Protein AF-A0A455U129-F1 (afdb_monomer_lite)

pLDDT: mean 81.61, std 11.5, range [51.69, 95.88]

Organism: NCBI:txid115553

InterPro domains:
  IPR001029 Flagellin, N-terminal domain [PF00669] (3-73)

Radius of gyration: 26.81 Å; chains: 1; bounding box: 57×21×81 Å

Structure (mmCIF, N/CA/C/O backbone):
data_AF-A0A455U129-F1
#
_entry.id   AF-A0A455U129-F1
#
loop_
_atom_site.group_PDB
_atom_site.id
_atom_site.type_symbol
_atom_site.label_atom_id
_atom_site.label_alt_id
_atom_site.label_comp_id
_atom_site.label_asym_id
_atom_site.label_entity_id
_atom_site.label_seq_id
_atom_site.pdbx_PDB_ins_code
_atom_site.Cartn_x
_atom_site.Cartn_y
_atom_site.Cartn_z
_atom_site.occupancy
_atom_site.B_iso_or_equiv
_atom_site.auth_seq_id
_atom_site.auth_comp_id
_atom_site.auth_asym_id
_atom_site.auth_atom_id
_atom_site.pdbx_PDB_model_num
ATOM 1 N N . MET A 1 1 ? -28.487 -2.066 41.466 1.00 54.31 1 MET A N 1
ATOM 2 C CA . MET A 1 1 ? -27.915 -1.519 40.214 1.00 54.31 1 MET A CA 1
ATOM 3 C C . MET A 1 1 ? -26.675 -0.659 40.496 1.00 54.31 1 MET A C 1
ATOM 5 O O . MET A 1 1 ? -26.746 0.556 40.423 1.00 54.31 1 MET A O 1
ATOM 9 N N . ARG A 1 2 ? -25.539 -1.276 40.856 1.00 58.56 2 ARG A N 1
ATOM 10 C CA . ARG A 1 2 ? -24.218 -0.606 40.973 1.00 58.56 2 ARG A CA 1
ATOM 11 C C . ARG A 1 2 ? -23.232 -1.054 39.886 1.00 58.56 2 ARG A C 1
ATOM 13 O O . ARG A 1 2 ? -22.296 -0.335 39.576 1.00 58.56 2 ARG A O 1
ATOM 20 N N . ILE A 1 3 ? -23.467 -2.235 39.312 1.00 61.34 3 ILE A N 1
ATOM 21 C CA . ILE A 1 3 ? -22.621 -2.851 38.283 1.00 61.34 3 ILE A CA 1
ATOM 22 C C . ILE A 1 3 ? -22.842 -2.166 36.926 1.00 61.34 3 ILE A C 1
ATOM 24 O O . ILE A 1 3 ? -21.879 -1.854 36.240 1.00 61.34 3 ILE A O 1
ATOM 28 N N . SER A 1 4 ? -24.095 -1.831 36.595 1.00 63.78 4 SER A N 1
ATOM 29 C CA . SER A 1 4 ? -24.495 -1.241 35.309 1.00 63.78 4 SER A CA 1
ATOM 30 C C . SER A 1 4 ? -23.791 0.087 34.998 1.00 63.78 4 SER A C 1
ATOM 32 O O . SER A 1 4 ? -23.400 0.327 33.860 1.00 63.78 4 SER A O 1
ATOM 34 N N . THR A 1 5 ? -23.576 0.935 36.007 1.00 75.38 5 THR A N 1
ATOM 35 C CA . THR A 1 5 ? -22.925 2.245 35.851 1.00 75.38 5 THR A CA 1
ATOM 36 C C . THR A 1 5 ? -21.422 2.120 35.611 1.00 75.38 5 THR A C 1
ATOM 38 O O . THR A 1 5 ? -20.877 2.855 34.792 1.00 75.38 5 THR A O 1
ATOM 41 N N . VAL A 1 6 ? -20.761 1.163 36.272 1.00 80.00 6 VAL A N 1
ATOM 42 C CA . VAL A 1 6 ? -19.332 0.879 36.056 1.00 80.00 6 VAL A CA 1
ATOM 43 C C . VAL A 1 6 ? -19.118 0.311 34.657 1.00 80.00 6 VAL A C 1
ATOM 45 O O . VAL A 1 6 ? -18.284 0.830 33.924 1.00 80.00 6 VAL A O 1
ATOM 48 N N . THR A 1 7 ? -19.943 -0.650 34.230 1.00 82.69 7 THR A N 1
ATOM 49 C CA . THR A 1 7 ? -19.868 -1.199 32.867 1.00 82.69 7 THR A CA 1
ATOM 50 C C . THR A 1 7 ? -20.155 -0.157 31.786 1.00 82.69 7 THR A C 1
ATOM 52 O O . THR A 1 7 ? -19.522 -0.186 30.735 1.00 82.69 7 THR A O 1
ATOM 55 N N . MET A 1 8 ? -21.069 0.794 32.024 1.00 83.00 8 MET A N 1
ATOM 56 C CA . MET A 1 8 ? -21.316 1.893 31.079 1.00 83.00 8 MET A CA 1
ATOM 57 C C . MET A 1 8 ? -20.133 2.862 31.003 1.00 83.00 8 MET A C 1
ATOM 59 O O . MET A 1 8 ? -19.789 3.322 29.913 1.00 83.00 8 MET A O 1
ATOM 63 N N . PHE A 1 9 ? -19.490 3.159 32.133 1.00 85.81 9 PHE A N 1
ATOM 64 C CA . PHE A 1 9 ? -18.288 3.989 32.162 1.00 85.81 9 PHE A CA 1
ATOM 65 C C . PHE A 1 9 ? -17.115 3.300 31.452 1.00 85.81 9 PHE A C 1
ATOM 67 O O . PHE A 1 9 ? -16.471 3.923 30.615 1.00 85.81 9 PHE A O 1
ATOM 74 N N . GLU A 1 10 ? -16.897 2.005 31.693 1.00 86.38 10 GLU A N 1
ATOM 75 C CA . GLU A 1 10 ? -15.904 1.183 30.983 1.00 86.38 10 GLU A CA 1
ATOM 76 C C . GLU A 1 10 ? -16.169 1.093 29.478 1.00 86.38 10 GLU A C 1
ATOM 78 O O . GLU A 1 10 ? -15.251 1.215 28.669 1.00 86.38 10 GLU A O 1
ATOM 83 N N . GLN A 1 11 ? -17.427 0.926 29.065 1.00 87.38 11 GLN A N 1
ATOM 84 C CA . GLN A 1 11 ? -17.779 0.946 27.644 1.00 87.38 11 GLN A CA 1
ATOM 85 C C . GLN A 1 11 ? -17.535 2.320 27.015 1.00 87.38 11 GLN A C 1
ATOM 87 O O . GLN A 1 11 ? -17.061 2.398 25.879 1.00 87.38 11 GLN A O 1
ATOM 92 N N . SER A 1 12 ? -17.814 3.395 27.753 1.00 88.00 12 SER A N 1
ATOM 93 C CA . SER A 1 12 ? -17.587 4.769 27.300 1.00 88.00 12 SER A CA 1
ATOM 94 C C . SER A 1 12 ? -16.095 5.072 27.164 1.00 88.00 12 SER A C 1
ATOM 96 O O . SER A 1 12 ? -15.671 5.578 26.127 1.00 88.00 12 SER A O 1
ATOM 98 N N . THR A 1 13 ? -15.270 4.689 28.142 1.00 90.12 13 THR A N 1
ATOM 99 C CA . THR A 1 13 ? -13.809 4.861 28.079 1.00 90.12 13 THR A CA 1
ATOM 100 C C . THR A 1 13 ? -13.178 3.980 27.004 1.00 90.12 13 THR A C 1
ATOM 102 O O . THR A 1 13 ? -12.325 4.450 26.252 1.00 90.12 13 THR A O 1
ATOM 105 N N . ALA A 1 14 ? -13.638 2.738 26.835 1.00 91.00 14 ALA A N 1
ATOM 106 C CA . ALA A 1 14 ? -13.214 1.882 25.729 1.00 91.00 14 ALA A CA 1
ATOM 107 C C . ALA A 1 14 ? -13.596 2.475 24.362 1.00 91.00 14 ALA A C 1
ATOM 109 O O . ALA A 1 14 ? -12.822 2.380 23.408 1.00 91.00 14 ALA A O 1
ATOM 110 N N . SER A 1 15 ? -14.768 3.107 24.255 1.00 89.69 15 SER A N 1
ATOM 111 C CA . SER A 1 15 ? -15.190 3.809 23.041 1.00 89.69 15 SER A CA 1
ATOM 112 C C . SER A 1 15 ? -14.340 5.052 22.768 1.00 89.69 15 SER A C 1
ATOM 114 O O . SER A 1 15 ? -13.940 5.263 21.626 1.00 89.69 15 SER A O 1
ATOM 116 N N . MET A 1 16 ? -14.009 5.844 23.794 1.00 90.44 16 MET A N 1
ATOM 117 C CA . MET A 1 16 ? -13.114 7.001 23.652 1.00 90.44 16 MET A CA 1
ATOM 118 C C . MET A 1 16 ? -11.707 6.575 23.223 1.00 90.44 16 MET A C 1
ATOM 120 O O . MET A 1 16 ? -11.152 7.156 22.296 1.00 90.44 16 MET A O 1
ATOM 124 N N . ASN A 1 17 ? -11.155 5.514 23.820 1.00 91.06 17 ASN A N 1
ATOM 125 C CA . ASN A 1 17 ? -9.854 4.970 23.420 1.00 91.06 17 ASN A CA 1
ATOM 126 C C . ASN A 1 17 ? -9.849 4.478 21.964 1.00 91.06 17 ASN A C 1
ATOM 128 O O . ASN A 1 17 ? -8.872 4.689 21.240 1.00 91.06 17 ASN A O 1
ATOM 132 N N . ARG A 1 18 ? -10.949 3.862 21.507 1.00 89.06 18 ARG A N 1
ATOM 133 C CA . ARG A 1 18 ? -11.120 3.498 20.092 1.00 89.06 18 ARG A CA 1
ATOM 134 C C . ARG A 1 18 ? -11.131 4.731 19.188 1.00 89.06 18 ARG A C 1
ATOM 136 O O . ARG A 1 18 ? -10.350 4.777 18.248 1.00 89.06 18 ARG A O 1
ATOM 143 N N . GLN A 1 19 ? -11.910 5.759 19.525 1.00 89.31 19 GLN A N 1
ATOM 144 C CA . GLN A 1 19 ? -11.953 7.011 18.755 1.00 89.31 19 GLN A CA 1
ATOM 145 C C . GLN A 1 19 ? -10.589 7.717 18.699 1.00 89.31 19 GLN A C 1
ATOM 147 O O . GLN A 1 19 ? -10.191 8.210 17.646 1.00 89.31 19 GLN A O 1
ATOM 152 N N . GLN A 1 20 ? -9.839 7.725 19.805 1.00 89.50 20 GLN A N 1
ATOM 153 C CA . GLN A 1 20 ? -8.481 8.271 19.857 1.00 89.50 20 GLN A CA 1
ATOM 154 C C . GLN A 1 20 ? -7.531 7.504 18.923 1.00 89.50 20 GLN A C 1
ATOM 156 O O . GLN A 1 20 ? -6.752 8.111 18.188 1.00 89.50 20 GLN A O 1
ATOM 161 N N . SER A 1 21 ? -7.627 6.171 18.920 1.00 88.38 21 SER A N 1
ATOM 162 C CA . SER A 1 21 ? -6.823 5.302 18.053 1.00 88.38 21 SER A CA 1
ATOM 163 C C . SER A 1 21 ? -7.163 5.499 16.574 1.00 88.38 21 SER A C 1
ATOM 165 O O . SER A 1 21 ? -6.263 5.570 15.737 1.00 88.38 21 SER A O 1
ATOM 167 N N . ASP A 1 22 ? -8.448 5.640 16.248 1.00 86.06 22 ASP A N 1
ATOM 168 C CA . ASP A 1 22 ? -8.909 5.896 14.881 1.00 86.06 22 ASP A CA 1
ATOM 169 C C . ASP A 1 22 ? -8.440 7.267 14.380 1.00 86.06 22 ASP A C 1
ATOM 171 O O . ASP A 1 22 ? -7.954 7.376 13.255 1.00 86.06 22 ASP A O 1
ATOM 175 N N . LEU A 1 23 ? -8.472 8.301 15.228 1.00 89.06 23 LEU A N 1
ATOM 176 C CA . LEU A 1 23 ? -7.901 9.612 14.901 1.00 89.06 23 LEU A CA 1
ATOM 177 C C . LEU A 1 23 ? -6.398 9.539 14.615 1.00 89.06 23 LEU A C 1
ATOM 179 O O . LEU A 1 23 ? -5.927 10.166 13.665 1.00 89.06 23 LEU A O 1
ATOM 183 N N . MET A 1 24 ? -5.638 8.763 15.394 1.00 87.69 24 MET A N 1
ATOM 184 C CA . MET A 1 24 ? -4.209 8.567 15.128 1.00 87.69 24 MET A CA 1
ATOM 185 C C . MET A 1 24 ? -3.972 7.871 13.783 1.00 87.69 24 MET A C 1
ATOM 187 O O . MET A 1 24 ? -3.101 8.302 13.027 1.00 87.69 24 MET A O 1
ATOM 191 N N . LYS A 1 25 ? -4.771 6.852 13.444 1.00 83.38 25 LYS A N 1
ATOM 192 C CA . LYS A 1 25 ? -4.697 6.181 12.136 1.00 83.38 25 LYS A CA 1
ATOM 193 C C . LYS A 1 25 ? -5.027 7.125 10.984 1.00 83.38 25 LYS A C 1
ATOM 195 O O . LYS A 1 25 ? -4.302 7.157 9.995 1.00 83.38 25 LYS A O 1
ATOM 200 N N . VAL A 1 26 ? -6.086 7.924 11.115 1.00 82.56 26 VAL A N 1
ATOM 201 C CA . VAL A 1 26 ? -6.466 8.921 10.102 1.00 82.56 26 VAL A CA 1
ATOM 202 C C . VAL A 1 26 ? -5.363 9.966 9.938 1.00 82.56 26 VAL A C 1
ATOM 204 O O . VAL A 1 26 ? -4.996 10.296 8.814 1.00 82.56 2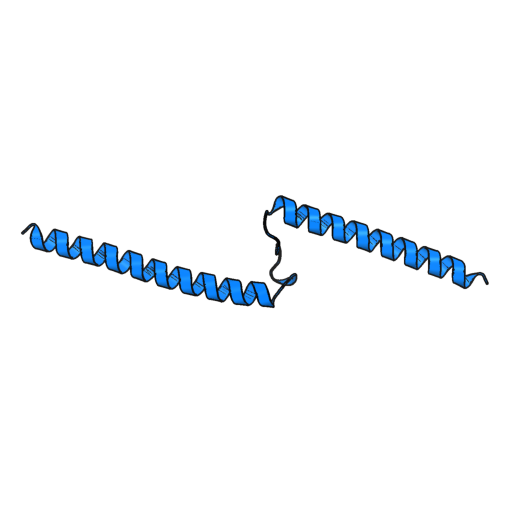6 VAL A O 1
ATOM 207 N N . SER A 1 27 ? -4.764 10.433 11.034 1.00 83.88 27 SER A N 1
ATOM 208 C CA . SER A 1 27 ? -3.620 11.351 10.988 1.00 83.88 27 SER A CA 1
ATOM 209 C C . SER A 1 27 ? -2.423 10.743 10.238 1.00 83.88 27 SER A C 1
ATOM 211 O O . SER A 1 27 ? -1.821 11.403 9.392 1.00 83.88 27 SER A O 1
ATOM 213 N N . GLN A 1 28 ? -2.127 9.455 10.451 1.00 82.25 28 GLN A N 1
ATOM 214 C CA . GLN A 1 28 ? -1.093 8.732 9.697 1.00 82.25 28 GLN A CA 1
ATOM 215 C C . GLN A 1 28 ? -1.439 8.570 8.207 1.00 82.25 28 GLN A C 1
ATOM 217 O O . GLN A 1 28 ? -0.562 8.704 7.349 1.00 82.25 28 GLN A O 1
ATOM 222 N N . GLN A 1 29 ? -2.705 8.316 7.871 1.00 78.44 29 GLN A N 1
ATOM 223 C CA . GLN A 1 29 ? -3.172 8.258 6.480 1.00 78.44 29 GLN A CA 1
ATOM 224 C C . GLN A 1 29 ? -3.027 9.615 5.781 1.00 78.44 29 GLN A C 1
ATOM 226 O O . GLN A 1 29 ? -2.552 9.673 4.648 1.00 78.44 29 GLN A O 1
ATOM 231 N N . ILE A 1 30 ? -3.360 10.710 6.471 1.00 82.25 30 ILE A N 1
ATOM 232 C CA . ILE A 1 30 ? -3.188 12.076 5.960 1.00 82.25 30 ILE A CA 1
ATOM 233 C C . ILE A 1 30 ? -1.701 12.392 5.762 1.00 82.25 30 ILE A C 1
ATOM 235 O O . ILE A 1 30 ? -1.319 12.864 4.694 1.00 82.25 30 ILE A O 1
ATOM 239 N N . ALA A 1 31 ? -0.851 12.089 6.746 1.00 79.44 31 ALA A N 1
ATOM 240 C CA . ALA A 1 31 ? 0.584 12.366 6.673 1.00 79.44 31 ALA A CA 1
ATOM 241 C C . ALA A 1 31 ? 1.297 11.557 5.574 1.00 79.44 31 ALA A C 1
ATOM 243 O O . ALA A 1 31 ? 2.199 12.065 4.913 1.00 79.44 31 ALA A O 1
ATOM 244 N N . SER A 1 32 ? 0.896 10.300 5.361 1.00 80.75 32 SER A N 1
ATOM 245 C CA . SER A 1 32 ? 1.466 9.440 4.313 1.00 80.75 32 SER A CA 1
ATOM 246 C C . SER A 1 32 ? 0.877 9.689 2.920 1.00 80.75 32 SER A C 1
ATOM 248 O O . SER A 1 32 ? 1.422 9.184 1.934 1.00 80.75 32 SER A O 1
ATOM 250 N N . GLY A 1 33 ? -0.250 10.408 2.835 1.00 75.75 33 GLY A N 1
ATOM 251 C CA . GLY A 1 33 ? -1.020 10.613 1.606 1.00 75.75 33 GLY A CA 1
ATOM 252 C C . GLY A 1 33 ? -1.599 9.325 1.006 1.00 75.75 33 GLY A C 1
ATOM 253 O O . GLY A 1 33 ? -2.098 9.339 -0.119 1.00 75.75 33 GLY A O 1
ATOM 254 N N . ARG A 1 34 ? -1.518 8.195 1.720 1.00 68.06 34 ARG A N 1
ATOM 255 C CA . ARG A 1 34 ? -1.958 6.877 1.255 1.00 68.06 34 ARG A CA 1
ATOM 256 C C . ARG A 1 34 ? -3.090 6.373 2.142 1.00 68.06 34 ARG A C 1
ATOM 258 O O . ARG A 1 34 ? -2.965 6.316 3.359 1.00 68.06 34 ARG A O 1
ATOM 265 N N . ARG A 1 35 ? -4.192 5.946 1.511 1.00 67.56 35 ARG A N 1
ATOM 266 C CA . ARG A 1 35 ? -5.359 5.356 2.199 1.00 67.56 35 ARG A CA 1
ATOM 267 C C . ARG A 1 35 ? -4.990 4.099 2.997 1.00 67.56 35 ARG A C 1
ATOM 269 O O . ARG A 1 35 ? -5.606 3.812 4.014 1.00 67.56 35 ARG A O 1
ATOM 276 N N . VAL A 1 36 ? -4.004 3.348 2.512 1.00 64.81 36 VAL A N 1
ATOM 277 C CA . VAL A 1 36 ? -3.469 2.140 3.146 1.00 64.81 36 VAL A CA 1
ATOM 278 C C . VAL A 1 36 ? -2.018 2.441 3.503 1.00 64.81 36 VAL A C 1
ATOM 280 O O . VAL A 1 36 ? -1.176 2.549 2.610 1.00 64.81 36 VAL A O 1
ATOM 283 N N . VAL A 1 37 ? -1.752 2.652 4.793 1.00 64.94 37 VAL A N 1
ATOM 284 C CA . VAL A 1 37 ? -0.404 2.971 5.296 1.00 64.94 37 VAL A CA 1
ATOM 285 C C . VAL A 1 37 ? 0.360 1.681 5.556 1.00 64.94 37 VAL A C 1
ATOM 287 O O . VAL A 1 37 ? 1.512 1.559 5.142 1.00 64.94 37 VAL A O 1
ATOM 290 N 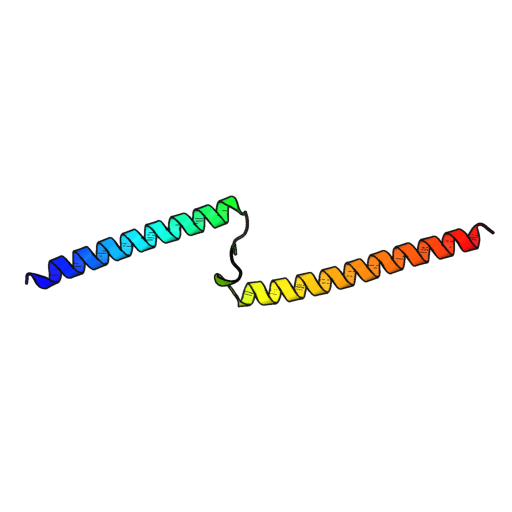N . ASN A 1 38 ? -0.314 0.689 6.148 1.00 66.75 38 ASN A N 1
ATOM 291 C CA . ASN A 1 38 ? 0.264 -0.616 6.420 1.00 66.75 38 ASN A CA 1
ATOM 292 C C . ASN A 1 38 ? -0.382 -1.698 5.540 1.00 66.75 38 ASN A C 1
ATOM 294 O O . ASN A 1 38 ? -1.606 -1.734 5.414 1.00 66.75 38 ASN A O 1
ATOM 298 N N . PRO A 1 39 ? 0.400 -2.660 5.011 1.00 58.94 39 PRO A N 1
ATOM 299 C CA . PRO A 1 39 ? -0.138 -3.853 4.348 1.00 58.94 39 PRO A CA 1
ATOM 300 C C . PRO A 1 39 ? -1.135 -4.632 5.221 1.00 58.94 39 PRO A C 1
ATOM 302 O O . PRO A 1 39 ? -2.015 -5.315 4.706 1.00 58.94 39 PRO A O 1
ATOM 305 N N . SER A 1 40 ? -1.007 -4.501 6.545 1.00 63.00 40 SER A N 1
ATOM 306 C CA . SER A 1 40 ? -1.889 -5.091 7.552 1.00 63.00 40 SER A CA 1
ATOM 307 C C . SER A 1 40 ? -3.292 -4.472 7.596 1.00 63.00 40 SER A C 1
ATOM 309 O O . SER A 1 40 ? -4.212 -5.141 8.058 1.00 63.00 40 SER A O 1
ATOM 311 N N . ASP A 1 41 ? -3.468 -3.223 7.141 1.00 68.38 41 ASP A N 1
ATOM 312 C CA . ASP A 1 41 ? -4.771 -2.536 7.144 1.00 68.38 41 ASP A CA 1
ATOM 313 C C . ASP A 1 41 ? -5.694 -3.055 6.026 1.00 68.38 41 ASP A C 1
ATOM 315 O O . ASP A 1 41 ? -6.915 -3.021 6.164 1.00 68.38 41 ASP A O 1
ATOM 319 N N . ASP A 1 42 ? -5.118 -3.546 4.921 1.00 68.38 42 ASP A N 1
ATOM 320 C CA . ASP A 1 42 ? -5.847 -4.163 3.809 1.00 68.38 42 ASP A CA 1
ATOM 321 C C . ASP A 1 42 ? -4.944 -5.164 3.049 1.00 68.38 42 ASP A C 1
ATOM 323 O O . ASP A 1 42 ? -4.313 -4.811 2.044 1.00 68.38 42 ASP A O 1
ATOM 327 N N . PRO A 1 43 ? -4.873 -6.434 3.493 1.00 65.44 43 PRO A N 1
ATOM 328 C CA . PRO A 1 43 ? -4.025 -7.445 2.857 1.00 65.44 43 PRO A CA 1
ATOM 329 C C . PRO A 1 43 ? -4.469 -7.788 1.422 1.00 65.44 43 PRO A C 1
ATOM 331 O O . PRO A 1 43 ? -3.660 -8.229 0.601 1.00 65.44 43 PRO A O 1
ATOM 334 N N . GLN A 1 44 ? -5.741 -7.554 1.076 1.00 72.69 44 GLN A N 1
ATOM 335 C CA . GLN A 1 44 ? -6.284 -7.768 -0.272 1.00 72.69 44 GLN A CA 1
ATOM 336 C C . GLN A 1 44 ? -5.888 -6.639 -1.234 1.00 72.69 44 GLN A C 1
ATOM 338 O O . GLN A 1 44 ? -5.614 -6.873 -2.412 1.00 72.69 44 GLN A O 1
ATOM 343 N N . ALA A 1 45 ? -5.840 -5.392 -0.762 1.00 65.50 45 ALA A N 1
ATOM 344 C CA . ALA A 1 45 ? -5.273 -4.293 -1.537 1.00 65.50 45 ALA A CA 1
ATOM 345 C C . ALA A 1 45 ? -3.749 -4.413 -1.650 1.00 65.50 45 ALA A C 1
ATOM 347 O O . ALA A 1 45 ? -3.216 -4.188 -2.734 1.00 65.50 45 ALA A O 1
ATOM 348 N N . ALA A 1 46 ? -3.058 -4.819 -0.581 1.00 67.25 46 ALA A N 1
ATOM 349 C CA . ALA A 1 46 ? -1.608 -4.994 -0.590 1.00 67.25 46 ALA A CA 1
ATOM 350 C C . ALA A 1 46 ? -1.158 -6.082 -1.580 1.00 67.25 46 ALA A C 1
ATOM 352 O O . ALA A 1 46 ? -0.252 -5.853 -2.375 1.00 67.25 46 ALA A O 1
ATOM 353 N N . SER A 1 47 ? -1.826 -7.238 -1.601 1.00 73.69 47 SER A N 1
ATOM 354 C CA . SER A 1 47 ? -1.532 -8.313 -2.565 1.00 73.69 47 SER A CA 1
ATOM 355 C C . SER A 1 47 ? -1.765 -7.889 -4.020 1.00 73.69 47 SER A C 1
ATOM 357 O O . SER A 1 47 ? -0.939 -8.178 -4.886 1.00 73.69 47 SER A O 1
ATOM 359 N N . ARG A 1 48 ? -2.839 -7.136 -4.297 1.00 76.56 48 ARG A N 1
ATOM 360 C CA . ARG A 1 48 ? -3.067 -6.547 -5.628 1.00 76.56 48 ARG A CA 1
ATOM 361 C C . ARG A 1 48 ? -2.007 -5.511 -5.997 1.00 76.56 48 ARG A C 1
ATOM 363 O O . ARG A 1 48 ? -1.559 -5.505 -7.139 1.00 76.56 48 ARG A O 1
ATOM 370 N N . ALA A 1 49 ? -1.588 -4.673 -5.049 1.00 76.19 49 ALA A N 1
ATOM 371 C CA . ALA A 1 49 ? -0.530 -3.691 -5.267 1.00 76.19 49 ALA A CA 1
ATOM 372 C C . ALA A 1 49 ? 0.803 -4.368 -5.623 1.00 76.19 49 ALA A C 1
ATOM 374 O O . ALA A 1 49 ? 1.423 -3.978 -6.603 1.00 76.19 49 ALA A O 1
ATOM 375 N N . VAL A 1 50 ? 1.178 -5.446 -4.924 1.00 81.81 50 VAL A N 1
ATOM 376 C CA . VAL A 1 50 ? 2.382 -6.237 -5.243 1.00 81.81 50 VAL A CA 1
ATOM 377 C C . VAL A 1 50 ? 2.322 -6.811 -6.662 1.00 81.81 50 VAL A C 1
ATOM 379 O O . VAL A 1 50 ? 3.304 -6.735 -7.396 1.00 81.81 50 VAL A O 1
ATOM 382 N N . GLY A 1 51 ? 1.169 -7.341 -7.084 1.00 84.62 51 GLY A N 1
ATOM 383 C CA . GLY A 1 51 ? 0.997 -7.837 -8.453 1.00 84.62 51 GLY A CA 1
ATOM 384 C C . GLY A 1 51 ? 1.146 -6.736 -9.511 1.00 84.62 51 GLY A C 1
ATOM 385 O O . GLY A 1 51 ? 1.779 -6.947 -10.546 1.00 84.62 51 GLY A O 1
ATOM 386 N N . VAL A 1 52 ? 0.608 -5.543 -9.238 1.00 85.00 52 VAL A N 1
ATOM 387 C CA . VAL A 1 52 ? 0.753 -4.369 -10.113 1.00 85.00 52 VAL A CA 1
ATOM 388 C C . VAL A 1 52 ? 2.203 -3.881 -10.159 1.00 85.00 52 VAL A C 1
ATOM 390 O O . VAL A 1 52 ? 2.712 -3.618 -11.248 1.00 85.00 52 VAL A O 1
ATOM 393 N N . ASP A 1 53 ? 2.889 -3.813 -9.018 1.00 85.06 53 ASP A N 1
ATOM 394 C CA . ASP A 1 53 ? 4.300 -3.421 -8.939 1.00 85.06 53 ASP A CA 1
ATOM 395 C C . ASP A 1 53 ? 5.192 -4.397 -9.711 1.00 85.06 53 ASP A C 1
ATOM 397 O O . ASP A 1 53 ? 6.068 -3.979 -10.471 1.00 85.06 53 ASP A O 1
ATOM 401 N N . GLN A 1 54 ? 4.925 -5.700 -9.602 1.00 88.00 54 GLN A N 1
ATOM 402 C CA . GLN A 1 54 ? 5.650 -6.713 -10.361 1.00 88.00 54 GLN A CA 1
ATOM 403 C C . GLN A 1 54 ? 5.415 -6.573 -11.873 1.00 88.00 54 GLN A C 1
ATOM 405 O O . GLN A 1 54 ? 6.369 -6.607 -12.653 1.00 88.00 54 GLN A O 1
ATOM 410 N N . ALA A 1 55 ? 4.168 -6.360 -12.305 1.00 90.62 55 ALA A N 1
ATOM 411 C CA . ALA A 1 55 ? 3.849 -6.127 -13.715 1.00 90.62 55 ALA A CA 1
ATOM 412 C C . ALA A 1 55 ? 4.516 -4.849 -14.258 1.00 90.62 55 ALA 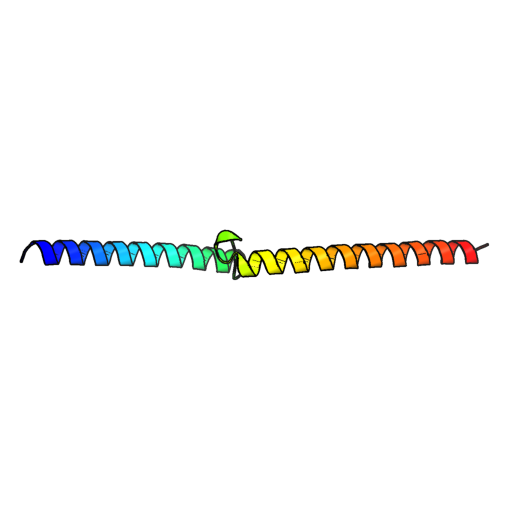A C 1
ATOM 414 O O . ALA A 1 55 ? 4.994 -4.819 -15.399 1.00 90.62 55 ALA A O 1
ATOM 415 N N . LYS A 1 56 ? 4.596 -3.801 -13.432 1.00 91.94 56 LYS A N 1
ATOM 416 C CA . LYS A 1 56 ? 5.291 -2.558 -13.768 1.00 91.94 56 LYS A CA 1
ATOM 417 C C . LYS A 1 56 ? 6.797 -2.780 -13.928 1.00 91.94 56 LYS A C 1
ATOM 419 O O . LYS A 1 56 ? 7.343 -2.357 -14.944 1.00 91.94 56 LYS A O 1
ATOM 424 N N . ALA A 1 57 ? 7.438 -3.500 -13.007 1.00 93.44 57 ALA A N 1
ATOM 425 C CA . ALA A 1 57 ? 8.868 -3.812 -13.083 1.00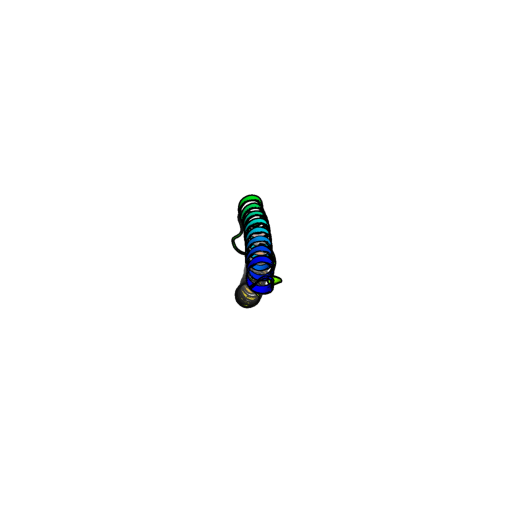 93.44 57 ALA A CA 1
ATOM 426 C C . ALA A 1 57 ? 9.229 -4.590 -14.362 1.00 93.44 57 ALA A C 1
ATOM 428 O O . ALA A 1 57 ? 10.193 -4.263 -15.053 1.00 93.44 57 ALA A O 1
ATOM 429 N N . VAL A 1 58 ? 8.409 -5.578 -14.736 1.00 94.56 58 VAL A N 1
ATOM 430 C CA . VAL A 1 58 ? 8.577 -6.322 -15.998 1.00 94.56 58 VAL A CA 1
ATOM 431 C C . VAL A 1 58 ? 8.424 -5.396 -17.212 1.00 94.56 58 VAL A C 1
ATOM 433 O O . VAL A 1 58 ? 9.184 -5.480 -18.178 1.00 94.56 58 VAL A O 1
ATOM 436 N N . THR A 1 59 ? 7.466 -4.470 -17.166 1.00 93.88 59 THR A N 1
ATOM 437 C CA . THR A 1 59 ? 7.248 -3.492 -18.243 1.00 93.88 59 THR A CA 1
ATOM 438 C C . THR A 1 59 ? 8.425 -2.523 -18.394 1.00 93.88 59 THR A C 1
ATOM 440 O O . THR A 1 59 ? 8.820 -2.220 -19.524 1.00 93.88 59 THR A O 1
ATOM 443 N N . GLU A 1 60 ? 9.009 -2.067 -17.283 1.00 94.88 60 GLU A N 1
ATOM 444 C CA . GLU A 1 60 ? 10.234 -1.256 -17.264 1.00 94.88 60 GLU A CA 1
ATOM 445 C C . GLU A 1 60 ? 11.410 -2.024 -17.871 1.00 94.88 60 GLU A C 1
ATOM 447 O O . GLU A 1 60 ? 12.048 -1.519 -18.794 1.00 94.88 60 GLU A O 1
ATOM 452 N N . GLN A 1 61 ? 11.606 -3.290 -17.490 1.00 92.94 61 GLN A N 1
ATOM 453 C CA . GLN A 1 61 ? 12.647 -4.137 -18.075 1.00 92.94 61 GLN A CA 1
ATOM 454 C C . GLN A 1 61 ? 12.498 -4.275 -19.600 1.00 92.94 61 GLN A C 1
ATOM 456 O O . GLN A 1 61 ? 13.477 -4.159 -20.343 1.00 92.94 61 GLN A O 1
ATOM 461 N N . TYR A 1 62 ? 11.273 -4.477 -20.101 1.00 95.19 62 TYR A N 1
ATOM 462 C CA . TYR A 1 62 ? 11.025 -4.485 -21.544 1.00 95.19 62 TYR A CA 1
ATOM 463 C C . TYR A 1 62 ? 11.291 -3.125 -22.193 1.00 95.19 62 TYR A C 1
ATOM 465 O O . TYR A 1 62 ? 11.709 -3.069 -23.351 1.00 95.19 62 TYR A O 1
ATOM 473 N N . SER A 1 63 ? 11.047 -2.022 -21.487 1.00 95.50 63 SER A N 1
ATOM 474 C CA . SER A 1 63 ? 11.371 -0.682 -21.974 1.00 95.50 63 SER A CA 1
ATOM 475 C C . SER A 1 63 ? 12.867 -0.481 -22.146 1.00 95.50 63 SER A C 1
ATOM 477 O O . SER A 1 63 ? 13.304 -0.080 -23.229 1.00 95.50 63 SER A O 1
ATOM 479 N N . ASP A 1 64 ? 13.648 -0.857 -21.143 1.00 95.88 64 ASP A N 1
ATOM 480 C CA . ASP A 1 64 ? 15.103 -0.749 -21.173 1.00 95.88 64 ASP A CA 1
ATOM 481 C C . ASP A 1 64 ? 15.707 -1.642 -22.259 1.00 95.88 64 ASP A C 1
ATOM 483 O O . ASP A 1 64 ? 16.574 -1.207 -23.023 1.00 95.88 64 ASP A O 1
ATOM 487 N N . ALA A 1 65 ? 15.178 -2.859 -22.419 1.00 94.12 65 ALA A N 1
ATOM 488 C CA . ALA A 1 65 ? 15.566 -3.757 -23.502 1.00 94.12 65 ALA A CA 1
ATOM 489 C C . ALA A 1 65 ? 15.325 -3.123 -24.886 1.00 94.12 65 ALA A C 1
ATOM 491 O O . ALA A 1 65 ? 16.202 -3.172 -25.752 1.00 94.12 65 ALA A O 1
ATOM 492 N N . ARG A 1 66 ? 14.174 -2.462 -25.095 1.00 94.69 66 ARG A N 1
ATOM 493 C CA . ARG A 1 66 ? 13.880 -1.742 -26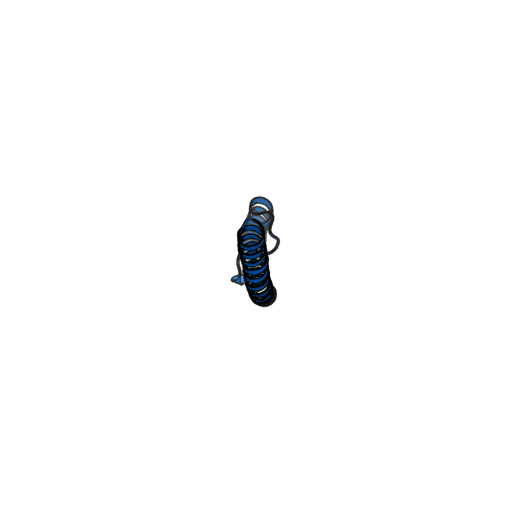.350 1.00 94.69 66 ARG A CA 1
ATOM 494 C C . ARG A 1 66 ? 14.838 -0.576 -26.588 1.00 94.69 66 ARG A C 1
ATOM 496 O O . ARG A 1 66 ? 15.241 -0.357 -27.730 1.00 94.69 66 ARG A O 1
ATOM 503 N N . VAL A 1 67 ? 15.191 0.181 -25.549 1.00 94.94 67 VAL A N 1
ATOM 504 C CA . VAL A 1 67 ? 16.154 1.292 -25.655 1.00 94.94 67 VAL A CA 1
ATOM 505 C C . VAL A 1 67 ? 17.539 0.762 -26.021 1.00 94.94 67 VAL A C 1
ATOM 507 O O . VAL A 1 67 ? 18.153 1.247 -26.969 1.00 94.94 67 VAL A O 1
ATOM 510 N N . SER A 1 68 ? 18.000 -0.286 -25.338 1.00 94.31 68 SER A N 1
ATOM 511 C CA . SER A 1 68 ? 19.285 -0.929 -25.620 1.00 94.31 68 SER A CA 1
ATOM 512 C C . SER A 1 68 ? 19.365 -1.457 -27.059 1.00 94.31 68 SER A C 1
ATOM 514 O O . SER A 1 68 ? 20.338 -1.180 -27.765 1.00 94.31 68 SER A O 1
ATOM 516 N N . ALA A 1 69 ? 18.309 -2.125 -27.538 1.00 93.38 69 ALA A N 1
ATOM 517 C CA . ALA A 1 69 ? 18.219 -2.617 -28.914 1.00 93.38 69 ALA A CA 1
ATOM 518 C C . ALA A 1 69 ? 18.197 -1.484 -29.957 1.00 93.38 69 ALA A C 1
ATOM 520 O O . ALA A 1 69 ? 18.816 -1.589 -31.015 1.00 93.38 69 ALA A O 1
ATOM 521 N N . ARG A 1 70 ? 17.524 -0.361 -29.672 1.00 93.69 70 ARG A N 1
ATOM 522 C CA . ARG A 1 70 ? 17.595 0.824 -30.545 1.00 93.69 70 ARG A CA 1
ATOM 523 C C . ARG A 1 70 ? 19.005 1.399 -30.602 1.00 93.69 70 ARG A C 1
ATOM 525 O O . ARG A 1 70 ? 19.475 1.739 -31.685 1.00 93.69 70 ARG A O 1
ATOM 532 N N . ASN A 1 71 ? 19.684 1.474 -29.461 1.00 92.38 71 ASN A N 1
ATOM 533 C CA . ASN A 1 71 ? 21.046 1.988 -29.386 1.00 92.38 71 ASN A CA 1
ATOM 534 C C . ASN A 1 71 ? 22.032 1.090 -30.147 1.00 92.38 71 ASN A C 1
ATOM 536 O O . ASN A 1 71 ? 22.913 1.605 -30.833 1.00 92.38 71 ASN A O 1
ATOM 540 N N . SER A 1 72 ? 21.885 -0.238 -30.074 1.00 91.38 72 SER A N 1
ATOM 541 C CA . SER A 1 72 ? 22.723 -1.157 -30.854 1.00 91.38 72 SER A CA 1
ATOM 542 C C . SER A 1 72 ? 22.477 -1.029 -32.358 1.00 91.38 72 SER A C 1
ATOM 544 O O . SER A 1 72 ? 23.445 -0.946 -33.110 1.00 91.38 72 SER A O 1
ATOM 546 N N . LEU A 1 73 ? 21.216 -0.917 -32.792 1.00 90.56 73 LEU A N 1
ATOM 547 C CA . LEU A 1 73 ? 20.865 -0.684 -34.198 1.00 90.56 73 LEU A CA 1
ATOM 548 C C . LEU A 1 73 ? 21.406 0.649 -34.722 1.00 90.56 73 LEU A C 1
ATOM 550 O O . LEU A 1 73 ? 21.907 0.709 -35.841 1.00 90.56 73 LEU A O 1
ATOM 554 N N . HIS A 1 74 ? 21.322 1.719 -33.929 1.00 90.62 74 HIS A N 1
ATOM 555 C CA . HIS A 1 74 ? 21.860 3.019 -34.323 1.00 90.62 74 HIS A CA 1
ATOM 556 C C . HIS A 1 74 ? 23.381 2.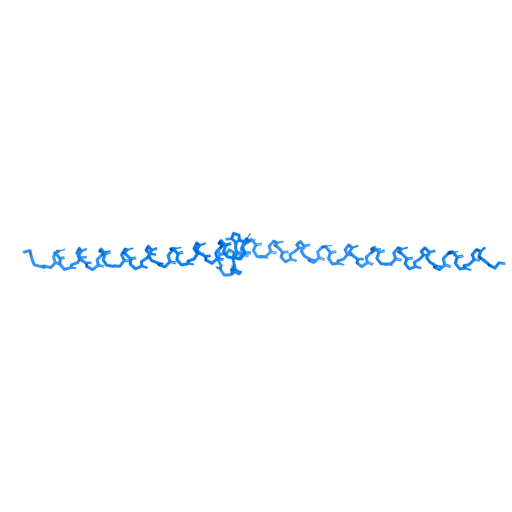964 -34.509 1.00 90.62 74 HIS A C 1
ATOM 558 O O . HIS A 1 74 ? 23.885 3.452 -35.516 1.00 90.62 74 HIS A O 1
ATOM 564 N N . ARG A 1 75 ? 24.100 2.290 -33.599 1.00 88.00 75 ARG A N 1
ATOM 565 C CA . ARG A 1 75 ? 25.546 2.056 -33.745 1.00 88.00 75 ARG A CA 1
ATOM 566 C C . ARG A 1 75 ? 25.883 1.236 -34.987 1.00 88.00 75 ARG A C 1
ATOM 568 O O . ARG A 1 75 ? 26.877 1.525 -35.633 1.00 88.00 75 ARG A O 1
ATOM 575 N N . GLN A 1 76 ? 25.062 0.245 -35.333 1.00 81.62 76 GLN A N 1
ATOM 576 C CA . GLN A 1 76 ? 25.271 -0.575 -36.529 1.00 81.62 76 GLN A CA 1
ATOM 577 C C . GLN A 1 76 ? 25.091 0.209 -37.833 1.00 81.62 76 GLN A C 1
ATOM 579 O O . GLN A 1 76 ? 25.776 -0.083 -38.798 1.00 81.62 76 GLN A O 1
ATOM 584 N N . LYS A 1 77 ? 24.189 1.199 -37.859 1.00 71.50 77 LYS A N 1
ATOM 585 C CA . LYS A 1 77 ? 23.952 2.065 -39.029 1.00 71.50 77 LYS A CA 1
ATOM 586 C C . LYS A 1 77 ? 24.978 3.192 -39.196 1.00 71.50 77 LYS A C 1
ATOM 588 O O . LYS A 1 77 ? 24.938 3.884 -40.205 1.00 71.50 77 LYS A O 1
ATOM 593 N N . ALA A 1 78 ? 25.809 3.435 -38.184 1.00 66.50 78 ALA A N 1
ATOM 594 C CA . ALA A 1 78 ? 26.847 4.465 -38.209 1.00 66.50 78 ALA A CA 1
ATOM 595 C C . ALA A 1 78 ? 28.185 3.962 -38.796 1.00 66.50 78 ALA A C 1
ATOM 597 O O . ALA A 1 78 ? 29.116 4.755 -38.924 1.00 66.50 78 ALA A O 1
ATOM 598 N N . PHE A 1 79 ? 28.262 2.673 -39.140 1.00 51.69 79 PHE A N 1
ATOM 599 C CA . PHE A 1 79 ? 29.310 2.048 -39.950 1.00 51.69 79 PHE A CA 1
ATOM 600 C C . PHE A 1 79 ? 28.766 1.751 -41.349 1.00 51.69 79 PHE A C 1
ATOM 602 O O . PHE A 1 79 ? 29.578 1.785 -42.297 1.00 51.69 79 PHE A O 1
#

Secondary structure (DSSP, 8-state):
--HHHHHHHHHHHHHHHHHHHHHHHHHHHHHHT-S-SSTTT-HHHHHHHHHHHHHHHHHHHHHHHHHHHHHHHHHHHT-

Sequence (79 aa):
MRISTVTMFEQSTASMNRQQSDLMKVSQQIASGRRVVNPSDDPQAASRAVGVDQAKAVTEQYSDARVSARNSLHRQKAF

Foldseek 3Di:
DVVVVVVVVVVVVVVVVVVVVVVVVVVQCVVVVHPDPDCVVPVPVVVVVVVVVVVVVVVVVVVVVVVVVVVVVVVVVVD